Protein AF-A5KWH9-F1 (afdb_monomer_lite)

Secondary structure (DSSP, 8-state):
-----SHHHHHHHHH---EESSGGG-EEHHHHHHHHHHHHHHHHHHHHHHHH--SSS--HHHHHHHHHHHHHHHHHHHH--S--TTHHHHHHHHHHHHHHHHHHHTS-TTHHHHHHHHTTGGGS----

pLDDT: mean 73.79, std 13.21, range [34.91, 90.0]

Foldseek 3Di:
DDDPPDPVVVVVVVVDAPWDDDDPPTDRVVVVVLLVVLVVVLVVVVVCLVVQPDPPDDDPVNVVVVVVLVVQQVVQVVVDVDDDPVSSVVSSSCVSSVVSSVVVVVPPPVVVVVVCVVVVVPPDDDDD

Structure (mmCIF, N/CA/C/O backbone):
data_AF-A5KWH9-F1
#
_entry.id   AF-A5KWH9-F1
#
loop_
_atom_site.group_PDB
_atom_site.id
_atom_site.type_symbol
_atom_site.label_atom_id
_atom_site.label_alt_id
_atom_site.label_comp_id
_atom_site.label_asym_id
_atom_site.label_entity_id
_atom_site.label_seq_id
_atom_site.pdbx_PDB_ins_code
_atom_site.Cartn_x
_atom_site.Cartn_y
_atom_site.Cartn_z
_atom_site.occupancy
_atom_site.B_iso_or_equiv
_atom_site.auth_seq_id
_atom_site.auth_comp_id
_atom_site.auth_asym_id
_atom_site.auth_atom_id
_atom_site.pdbx_PDB_model_num
ATOM 1 N N . MET A 1 1 ? 19.998 -10.603 -33.844 1.00 43.47 1 MET A N 1
ATOM 2 C CA . MET A 1 1 ? 20.157 -11.865 -33.095 1.00 43.47 1 MET A CA 1
ATOM 3 C C . MET A 1 1 ? 21.512 -11.787 -32.420 1.00 43.47 1 MET A C 1
ATOM 5 O O . MET A 1 1 ? 22.456 -12.336 -32.965 1.00 43.47 1 MET A O 1
ATOM 9 N N . ASP A 1 2 ? 21.612 -11.080 -31.296 1.00 44.22 2 ASP A N 1
ATOM 10 C CA . ASP A 1 2 ? 22.780 -11.209 -30.422 1.00 44.22 2 ASP A CA 1
ATOM 11 C C . ASP A 1 2 ? 22.360 -12.063 -29.234 1.00 44.22 2 ASP A C 1
ATOM 13 O O . ASP A 1 2 ? 21.424 -11.746 -28.500 1.00 44.22 2 ASP A O 1
ATOM 17 N 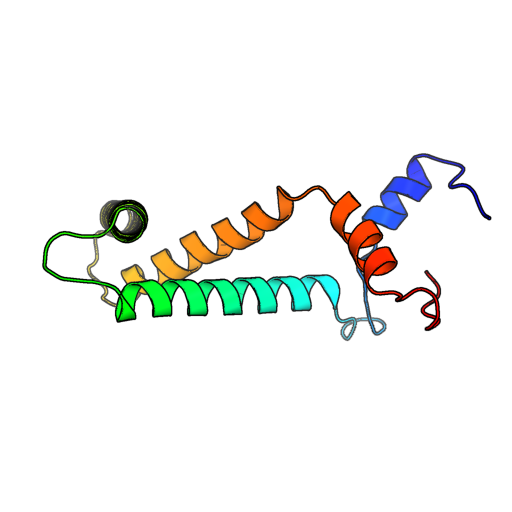N . GLN A 1 3 ? 22.977 -13.240 -29.147 1.00 49.19 3 GLN A N 1
ATOM 18 C CA . GLN A 1 3 ? 22.876 -14.078 -27.969 1.00 49.19 3 GLN A CA 1
ATOM 19 C C . GLN A 1 3 ? 23.667 -13.413 -26.851 1.00 49.19 3 GLN A C 1
ATOM 21 O O . GLN A 1 3 ? 24.842 -13.117 -27.031 1.00 49.19 3 GLN A O 1
ATOM 26 N N . VAL A 1 4 ? 23.031 -13.249 -25.694 1.00 59.12 4 VAL A N 1
ATOM 27 C CA . VAL A 1 4 ? 23.696 -12.907 -24.436 1.00 59.12 4 VAL A CA 1
ATOM 28 C C . VAL A 1 4 ? 24.787 -13.951 -24.177 1.00 59.12 4 VAL A C 1
ATOM 30 O O . VAL A 1 4 ? 24.491 -15.104 -23.859 1.00 59.12 4 VAL A O 1
ATOM 33 N N . THR A 1 5 ? 26.049 -13.581 -24.397 1.00 63.38 5 THR A N 1
ATOM 34 C CA . THR A 1 5 ? 27.174 -14.531 -24.423 1.00 63.38 5 THR A CA 1
ATOM 35 C C . THR A 1 5 ? 27.797 -14.794 -23.054 1.00 63.38 5 THR A C 1
ATOM 37 O O . THR A 1 5 ? 28.579 -15.735 -22.915 1.00 63.38 5 THR A O 1
ATOM 40 N N . THR A 1 6 ? 27.447 -14.028 -22.015 1.00 69.88 6 THR A N 1
ATOM 41 C CA . THR A 1 6 ? 27.981 -14.234 -20.660 1.00 69.88 6 THR A CA 1
ATOM 42 C C . THR A 1 6 ? 26.924 -14.015 -19.570 1.00 69.88 6 THR A C 1
ATOM 44 O O . THR A 1 6 ? 26.064 -13.147 -19.675 1.00 69.88 6 THR A O 1
ATOM 47 N N . ALA A 1 7 ? 26.994 -14.790 -18.478 1.00 68.62 7 ALA A N 1
ATOM 48 C CA . ALA A 1 7 ? 26.090 -14.647 -17.326 1.00 68.62 7 ALA A CA 1
ATOM 49 C C . ALA A 1 7 ? 26.190 -13.269 -16.641 1.00 68.62 7 ALA A C 1
ATOM 51 O O . ALA A 1 7 ? 25.259 -12.854 -15.961 1.00 68.62 7 ALA A O 1
ATOM 52 N N . HIS A 1 8 ? 27.309 -12.565 -16.827 1.00 64.88 8 HIS A N 1
ATOM 53 C CA . HIS A 1 8 ? 27.532 -11.231 -16.276 1.00 64.88 8 HIS A CA 1
ATOM 54 C C . HIS A 1 8 ? 26.667 -10.172 -16.975 1.00 64.88 8 HIS A C 1
ATOM 56 O O . HIS A 1 8 ? 25.959 -9.422 -16.315 1.00 64.88 8 HIS A O 1
ATOM 62 N N . GLU A 1 9 ? 26.638 -10.204 -18.305 1.00 61.41 9 GLU A N 1
ATOM 63 C CA . GLU A 1 9 ? 25.851 -9.303 -19.155 1.00 61.41 9 GLU A CA 1
ATOM 64 C C . GLU A 1 9 ? 24.335 -9.524 -18.985 1.00 61.41 9 GLU A C 1
ATOM 66 O O . GLU A 1 9 ? 23.551 -8.578 -18.970 1.00 61.41 9 GLU A O 1
ATOM 71 N N . TYR A 1 10 ? 23.917 -10.773 -18.735 1.00 63.34 10 TYR A N 1
ATOM 72 C CA . TYR A 1 10 ? 22.533 -11.101 -18.366 1.00 63.34 10 TYR A CA 1
ATOM 73 C C . TYR A 1 10 ? 22.100 -10.454 -17.041 1.00 63.34 10 TYR A C 1
ATOM 75 O O . TYR A 1 10 ? 20.970 -9.975 -16.923 1.00 63.34 10 TYR A O 1
ATOM 83 N N . ILE A 1 11 ? 22.989 -10.467 -16.041 1.00 65.81 11 ILE A N 1
ATOM 84 C CA . ILE A 1 11 ? 22.734 -9.883 -14.721 1.00 65.81 11 ILE A CA 1
ATOM 85 C C . ILE A 1 11 ? 22.702 -8.357 -14.823 1.00 65.81 11 ILE A C 1
ATOM 87 O O . ILE A 1 11 ? 21.795 -7.749 -14.268 1.00 65.81 11 ILE A O 1
ATOM 91 N N . GLU A 1 12 ? 23.621 -7.738 -15.567 1.00 64.75 12 GLU A N 1
ATOM 92 C CA . GLU A 1 12 ? 23.608 -6.284 -15.777 1.00 64.75 12 GLU A CA 1
ATOM 93 C C . GLU A 1 12 ? 22.334 -5.814 -16.486 1.00 64.75 12 GLU A C 1
ATOM 95 O O . GLU A 1 12 ? 21.671 -4.912 -15.982 1.00 64.75 12 GLU A O 1
ATOM 100 N N . HIS A 1 13 ? 21.915 -6.474 -17.569 1.00 60.94 13 HIS A N 1
ATOM 101 C CA . HIS A 1 13 ? 20.681 -6.119 -18.283 1.00 60.94 13 HIS A CA 1
ATOM 102 C C . HIS A 1 13 ? 19.403 -6.329 -17.438 1.00 60.94 13 HIS A C 1
ATOM 104 O O . HIS A 1 13 ? 18.382 -5.688 -17.668 1.00 60.94 13 HIS A O 1
ATOM 110 N N . HIS A 1 14 ? 19.417 -7.218 -16.439 1.00 65.25 14 HIS A N 1
ATOM 111 C CA . HIS A 1 14 ? 18.296 -7.364 -15.493 1.00 65.25 14 HIS A CA 1
ATOM 112 C C . HIS A 1 14 ? 18.324 -6.350 -14.345 1.00 65.25 14 HIS A C 1
ATOM 114 O O . HIS A 1 14 ? 17.338 -6.220 -13.622 1.00 65.25 14 HIS A O 1
ATOM 120 N N . LEU A 1 15 ? 19.440 -5.646 -14.162 1.00 63.72 15 LEU A N 1
ATOM 121 C CA . LEU A 1 15 ? 19.606 -4.602 -13.153 1.00 63.72 15 LEU A CA 1
ATOM 122 C C . LEU A 1 15 ? 19.444 -3.193 -13.739 1.00 63.72 15 LEU A C 1
ATOM 124 O O . LEU A 1 15 ? 19.423 -2.221 -12.984 1.00 63.72 15 LEU A O 1
ATOM 128 N N . THR A 1 16 ? 19.321 -3.064 -15.063 1.00 62.12 16 THR A N 1
ATOM 129 C CA . THR A 1 16 ? 19.030 -1.790 -15.720 1.00 62.12 16 THR A CA 1
ATOM 130 C C . THR A 1 16 ? 17.543 -1.472 -15.655 1.00 62.12 16 THR A C 1
ATOM 132 O O . THR A 1 16 ? 16.713 -2.195 -16.206 1.00 62.12 16 THR A O 1
ATOM 135 N N . PHE A 1 17 ? 17.222 -0.355 -15.008 1.00 67.44 17 PHE A N 1
ATOM 136 C CA . PHE A 1 17 ? 15.872 0.193 -14.966 1.00 67.44 17 PHE A CA 1
ATOM 137 C C . PHE A 1 17 ? 15.524 0.913 -16.265 1.00 67.44 17 PHE A C 1
ATOM 139 O O . PHE A 1 17 ? 16.380 1.530 -16.910 1.00 67.44 17 PHE A O 1
ATOM 146 N N . LEU A 1 18 ? 14.238 0.906 -16.608 1.00 66.81 18 LEU A N 1
ATOM 147 C CA . LEU A 1 18 ? 13.686 1.642 -17.741 1.00 66.81 18 LEU A CA 1
ATOM 148 C C . LEU A 1 18 ? 13.673 3.139 -17.407 1.00 66.81 18 LEU A C 1
ATOM 150 O O . LEU A 1 18 ? 12.695 3.694 -16.899 1.00 66.81 18 LEU A O 1
ATOM 154 N N . THR A 1 19 ? 14.813 3.779 -17.655 1.00 67.62 19 THR A N 1
ATOM 155 C CA . THR A 1 19 ? 15.106 5.138 -17.205 1.00 67.62 19 THR A CA 1
ATOM 156 C C . THR A 1 19 ? 15.018 6.118 -18.369 1.00 67.62 19 THR A C 1
ATOM 158 O O . THR A 1 19 ? 15.552 5.867 -19.444 1.00 67.62 19 THR A O 1
ATOM 161 N N . THR A 1 20 ? 14.347 7.253 -18.179 1.00 67.62 20 THR A N 1
ATOM 162 C CA . THR A 1 20 ? 14.364 8.370 -19.138 1.00 67.62 20 THR A CA 1
ATOM 163 C C . THR A 1 20 ? 15.042 9.581 -18.508 1.00 67.62 20 THR A C 1
ATOM 165 O O . THR A 1 20 ? 14.558 10.110 -17.507 1.00 67.62 20 THR A O 1
ATOM 168 N N . GLY A 1 21 ? 16.143 10.028 -19.120 1.00 65.69 21 GLY A N 1
ATOM 169 C CA . GLY A 1 21 ? 16.935 11.189 -18.699 1.00 65.69 21 GLY A CA 1
ATOM 170 C C . GLY A 1 21 ? 18.313 10.824 -18.135 1.00 65.69 21 GLY A C 1
ATOM 171 O O . GLY A 1 21 ? 18.532 9.694 -17.715 1.00 65.69 21 GLY A O 1
ATOM 172 N N . ASP A 1 22 ? 19.217 11.809 -18.100 1.00 62.34 22 ASP A N 1
ATOM 173 C CA . ASP A 1 22 ? 20.587 11.666 -17.589 1.00 62.34 22 ASP A CA 1
ATOM 174 C C . ASP A 1 22 ? 20.812 12.501 -16.314 1.00 62.34 22 ASP A C 1
ATOM 176 O O . ASP A 1 22 ? 20.334 13.633 -16.180 1.00 62.34 22 ASP A O 1
ATOM 180 N N . GLY A 1 23 ? 21.588 11.962 -15.370 1.00 72.38 23 GLY A N 1
ATOM 181 C CA . GLY A 1 23 ? 21.955 12.641 -14.122 1.00 72.38 23 GLY A CA 1
ATOM 182 C C . GLY A 1 23 ? 20.835 12.661 -13.073 1.00 72.38 23 GLY A C 1
ATOM 183 O O . GLY A 1 23 ? 20.070 11.714 -12.941 1.00 72.38 23 GLY A O 1
ATOM 184 N N . PHE A 1 24 ? 20.730 13.741 -12.292 1.00 72.50 24 PHE A N 1
ATOM 185 C CA . PHE A 1 24 ? 19.734 13.877 -11.209 1.00 72.50 24 PHE A CA 1
ATOM 186 C C . PHE A 1 24 ? 18.267 13.810 -11.690 1.00 72.50 24 PHE A C 1
ATOM 188 O O . PHE A 1 24 ? 17.373 13.528 -10.900 1.00 72.50 24 PHE A O 1
ATOM 195 N N . TRP A 1 25 ? 18.023 14.058 -12.981 1.00 77.31 25 TRP A N 1
ATOM 196 C CA . TRP A 1 25 ? 16.694 14.063 -13.607 1.00 77.31 25 TRP A CA 1
ATOM 197 C C . TRP A 1 25 ? 16.340 12.749 -14.314 1.00 77.31 25 TRP A C 1
ATOM 199 O O . TRP A 1 25 ? 15.409 12.709 -15.114 1.00 77.31 25 TRP A O 1
ATOM 209 N N . ALA A 1 26 ? 17.083 11.680 -14.040 1.00 75.94 26 ALA A N 1
ATOM 210 C CA . ALA A 1 26 ? 16.792 10.350 -14.544 1.00 75.94 26 ALA A CA 1
ATOM 211 C C . ALA A 1 26 ? 15.546 9.771 -13.842 1.00 75.94 26 ALA A C 1
ATOM 213 O O . ALA A 1 26 ? 15.540 9.560 -12.627 1.00 75.94 26 ALA A O 1
ATOM 214 N N . PHE A 1 27 ? 14.472 9.530 -14.599 1.00 75.25 27 PHE A N 1
ATOM 215 C CA . PHE A 1 27 ? 13.215 8.983 -14.080 1.00 75.25 27 PHE A CA 1
ATOM 216 C C . PHE A 1 27 ? 13.090 7.489 -14.375 1.00 75.25 27 PHE A C 1
ATOM 218 O O . PHE A 1 27 ? 13.110 7.096 -15.538 1.00 75.25 27 PHE A O 1
ATOM 225 N N . ASN A 1 28 ? 12.880 6.679 -13.333 1.00 80.75 28 ASN A N 1
ATOM 226 C CA . ASN A 1 28 ? 12.621 5.237 -13.436 1.00 80.75 28 ASN A CA 1
ATOM 227 C C . ASN A 1 28 ? 11.140 4.988 -13.761 1.00 80.75 28 ASN A C 1
ATOM 229 O O . ASN A 1 28 ? 10.284 4.982 -12.868 1.00 80.75 28 ASN A O 1
ATOM 233 N N . ILE A 1 29 ? 10.819 4.843 -15.047 1.00 77.25 29 ILE A N 1
ATOM 234 C CA . ILE A 1 29 ? 9.437 4.720 -15.535 1.00 77.25 29 ILE A CA 1
ATOM 235 C C . ILE A 1 29 ? 8.803 3.418 -15.045 1.00 77.25 29 ILE A C 1
ATOM 237 O O . ILE A 1 29 ? 7.631 3.405 -14.671 1.00 77.25 29 ILE A O 1
ATOM 241 N N . ASP A 1 30 ?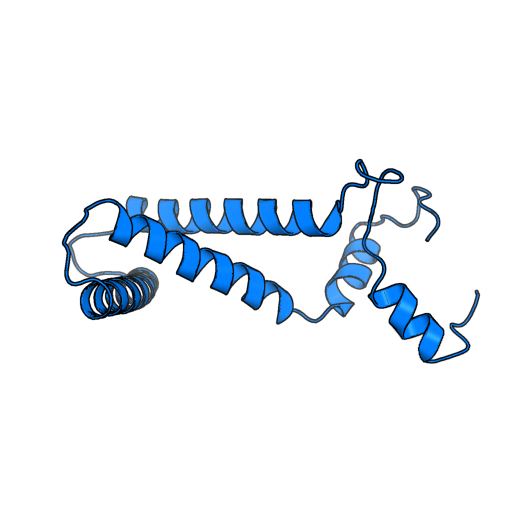 9.580 2.342 -15.011 1.00 71.75 30 ASP A N 1
ATOM 242 C CA . ASP A 1 30 ? 9.180 1.034 -14.494 1.00 71.75 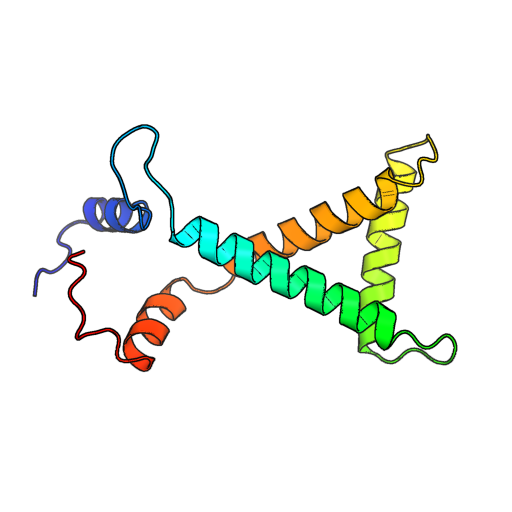30 ASP A CA 1
ATOM 243 C C . ASP A 1 30 ? 8.688 1.104 -13.039 1.00 71.75 30 ASP A C 1
ATOM 245 O O . ASP A 1 30 ? 7.560 0.712 -12.730 1.00 71.75 30 ASP A O 1
ATOM 249 N N . SER A 1 31 ? 9.489 1.696 -12.160 1.00 76.38 31 SER A N 1
ATOM 250 C CA . SER A 1 31 ? 9.206 1.833 -10.733 1.00 76.38 31 SER A CA 1
ATOM 251 C C . SER A 1 31 ? 8.031 2.777 -10.488 1.00 76.38 31 SER A C 1
ATOM 253 O O . SER A 1 31 ? 7.168 2.514 -9.645 1.00 76.38 31 SER A O 1
ATOM 255 N N . MET A 1 32 ? 7.948 3.866 -11.260 1.00 83.00 32 MET A N 1
ATOM 256 C CA . MET A 1 32 ? 6.806 4.777 -11.210 1.00 83.00 32 MET A CA 1
ATOM 257 C C . MET A 1 32 ? 5.515 4.059 -11.605 1.00 83.00 32 MET A C 1
ATOM 259 O O . MET A 1 32 ? 4.520 4.155 -10.889 1.00 83.00 32 MET A O 1
ATOM 263 N N . LEU A 1 33 ? 5.520 3.304 -12.701 1.00 83.00 33 LEU A N 1
ATOM 264 C CA . LEU A 1 33 ? 4.338 2.604 -13.192 1.00 83.00 33 LEU A CA 1
ATOM 265 C C . LEU A 1 33 ? 3.838 1.561 -12.183 1.00 83.00 33 LEU A C 1
ATOM 267 O O . LEU A 1 33 ? 2.642 1.533 -11.882 1.00 83.00 33 LEU A O 1
ATOM 271 N N . VAL A 1 34 ? 4.734 0.764 -11.595 1.00 82.12 34 VAL A N 1
ATOM 272 C CA . VAL A 1 34 ? 4.369 -0.221 -10.560 1.00 82.12 34 VAL A CA 1
ATOM 273 C C . VAL A 1 34 ? 3.796 0.465 -9.315 1.00 82.12 34 VAL A C 1
ATOM 275 O O . VAL A 1 34 ? 2.773 0.023 -8.780 1.00 82.12 34 VAL A O 1
ATOM 278 N N . SER A 1 35 ? 4.379 1.586 -8.884 1.00 84.50 35 SER A N 1
ATOM 279 C CA . SER A 1 35 ? 3.868 2.371 -7.752 1.00 84.50 35 SER A CA 1
ATOM 280 C C . SER A 1 35 ? 2.455 2.915 -8.010 1.00 84.50 35 SER A C 1
ATOM 282 O O . SER A 1 35 ? 1.568 2.796 -7.161 1.00 84.50 35 SER A O 1
ATOM 284 N N . TRP A 1 36 ? 2.190 3.425 -9.216 1.00 86.81 36 TRP A N 1
ATOM 285 C CA . TRP A 1 36 ? 0.861 3.906 -9.604 1.00 86.81 36 TRP A CA 1
ATOM 286 C C . TRP A 1 36 ? -0.179 2.782 -9.684 1.00 86.81 36 TRP A C 1
ATOM 288 O O . TRP A 1 36 ? -1.290 2.945 -9.176 1.00 86.81 36 TRP A O 1
ATOM 298 N N . ILE A 1 37 ? 0.164 1.634 -10.278 1.00 87.06 37 ILE A N 1
ATOM 299 C CA . ILE A 1 37 ? -0.746 0.481 -10.379 1.00 87.06 37 ILE A CA 1
ATOM 300 C C . ILE A 1 37 ? -1.094 -0.056 -8.991 1.00 87.06 37 ILE A C 1
ATOM 302 O O . ILE A 1 37 ? -2.272 -0.245 -8.684 1.00 87.06 37 ILE A O 1
ATOM 306 N N . THR A 1 38 ? -0.092 -0.278 -8.140 1.00 86.25 38 THR A N 1
ATOM 307 C CA . THR A 1 38 ? -0.309 -0.783 -6.776 1.00 86.25 38 THR A CA 1
ATOM 308 C C . THR A 1 38 ? -1.085 0.217 -5.921 1.00 86.25 38 THR A C 1
ATOM 310 O O . THR A 1 38 ? -1.984 -0.189 -5.187 1.00 86.25 38 THR A O 1
ATOM 313 N N . GLY A 1 39 ? -0.824 1.520 -6.069 1.00 87.75 39 GLY A N 1
ATOM 314 C CA . GLY A 1 39 ? -1.583 2.577 -5.399 1.00 87.75 39 GLY A CA 1
ATOM 315 C C . GLY A 1 39 ? -3.053 2.618 -5.829 1.00 87.75 39 GLY A C 1
ATOM 316 O O . GLY A 1 39 ? -3.949 2.668 -4.984 1.00 87.75 39 GLY A O 1
ATOM 317 N N . LEU A 1 40 ? -3.333 2.525 -7.133 1.00 90.00 40 LEU A N 1
ATOM 318 C CA . LEU A 1 40 ? -4.705 2.440 -7.649 1.00 90.00 40 LEU A CA 1
ATOM 319 C C . LEU A 1 40 ? -5.414 1.169 -7.174 1.00 90.00 40 LEU A C 1
ATOM 321 O O . LEU A 1 40 ? -6.589 1.223 -6.808 1.00 90.00 40 LEU A O 1
ATOM 325 N N . LEU A 1 41 ? -4.705 0.040 -7.141 1.00 87.81 41 LEU A N 1
ATOM 326 C CA . LEU A 1 41 ? -5.229 -1.228 -6.645 1.00 87.81 41 LEU A CA 1
ATOM 327 C C . LEU A 1 41 ? -5.551 -1.154 -5.148 1.00 87.81 41 LEU A C 1
ATOM 329 O O . LEU A 1 41 ? -6.621 -1.604 -4.742 1.00 87.81 41 LEU A O 1
ATOM 333 N N . PHE A 1 42 ? -4.690 -0.525 -4.344 1.00 87.00 42 PHE A N 1
ATOM 334 C CA . PHE A 1 42 ? -4.938 -0.274 -2.924 1.00 87.00 42 PHE A CA 1
ATOM 335 C C . PHE A 1 42 ? -6.194 0.581 -2.712 1.00 87.00 42 PHE A C 1
ATOM 337 O O . PHE A 1 42 ? -7.103 0.172 -1.986 1.00 87.00 42 PHE A O 1
ATOM 344 N N . ILE A 1 43 ? -6.300 1.726 -3.397 1.00 88.75 43 ILE A N 1
ATOM 345 C CA . ILE A 1 43 ? -7.479 2.605 -3.311 1.00 88.75 43 ILE A CA 1
ATOM 346 C C . ILE A 1 43 ? -8.740 1.855 -3.764 1.00 88.75 43 ILE A C 1
ATOM 348 O O . ILE A 1 43 ? -9.790 1.960 -3.126 1.00 88.75 43 ILE A O 1
ATOM 352 N N . GLY A 1 44 ? -8.645 1.072 -4.842 1.00 86.69 44 GLY A N 1
ATOM 353 C CA . GLY A 1 44 ? -9.733 0.245 -5.358 1.00 86.69 44 GLY A CA 1
ATOM 354 C C . GLY A 1 44 ? -10.203 -0.807 -4.354 1.00 86.69 44 GLY A C 1
ATOM 355 O O . GLY A 1 44 ? -11.406 -0.923 -4.112 1.00 86.69 44 GLY A O 1
ATOM 356 N N . ALA A 1 45 ? -9.274 -1.524 -3.721 1.00 81.69 45 ALA A N 1
ATOM 357 C CA . ALA A 1 45 ? -9.569 -2.515 -2.692 1.00 81.69 45 ALA A CA 1
ATOM 358 C C . ALA A 1 45 ? -10.221 -1.871 -1.460 1.00 81.69 45 ALA A C 1
ATOM 360 O O . ALA A 1 45 ? -11.263 -2.339 -1.000 1.00 81.69 45 ALA A O 1
ATOM 361 N N . PHE A 1 46 ? -9.679 -0.750 -0.977 1.00 81.12 46 PHE A N 1
ATOM 362 C CA . PHE A 1 46 ? -10.230 -0.031 0.174 1.00 81.12 46 PHE A CA 1
ATOM 363 C C . PHE A 1 46 ? -11.647 0.480 -0.107 1.00 81.12 46 PHE A C 1
ATOM 365 O O . PHE A 1 46 ? -12.567 0.299 0.690 1.00 81.12 46 PHE A O 1
ATOM 372 N N . ARG A 1 47 ? -11.863 1.049 -1.298 1.00 84.75 47 ARG A N 1
ATOM 373 C CA . ARG A 1 47 ? -13.181 1.503 -1.746 1.00 84.75 47 ARG A CA 1
ATOM 374 C C . ARG A 1 47 ? -14.163 0.339 -1.898 1.00 84.75 47 ARG A C 1
ATOM 376 O O . ARG A 1 47 ? -15.335 0.491 -1.553 1.00 84.75 47 ARG A O 1
ATOM 383 N N . TYR A 1 48 ? -13.718 -0.817 -2.387 1.00 81.31 48 TYR A N 1
ATOM 384 C CA . TYR A 1 48 ? -14.556 -2.014 -2.483 1.00 81.31 48 TYR A CA 1
ATOM 385 C C . TYR A 1 48 ? -15.035 -2.473 -1.100 1.00 81.31 48 TYR A C 1
ATOM 387 O O . TYR A 1 48 ? -16.230 -2.685 -0.910 1.00 81.31 48 TYR A O 1
ATOM 395 N N . VAL A 1 49 ? -14.135 -2.537 -0.119 1.00 76.06 49 VAL A N 1
ATOM 396 C CA . VAL A 1 49 ? -14.450 -2.939 1.262 1.00 76.06 49 VAL A CA 1
ATOM 397 C C . VAL A 1 49 ? -15.436 -1.973 1.909 1.00 76.06 49 VAL A C 1
ATOM 399 O O . VAL A 1 49 ? -16.449 -2.406 2.447 1.00 76.06 49 VAL A O 1
ATOM 402 N N . VAL A 1 50 ? -15.203 -0.663 1.789 1.00 76.88 50 VAL A N 1
ATOM 403 C CA . VAL A 1 50 ? -16.086 0.361 2.373 1.00 76.88 50 VAL A CA 1
ATOM 404 C C . VAL A 1 50 ? -17.480 0.349 1.736 1.00 76.88 50 VAL A C 1
ATOM 406 O O . VAL A 1 50 ? -18.474 0.539 2.426 1.00 76.88 50 VAL A O 1
ATOM 409 N N . THR A 1 51 ? -17.582 0.116 0.424 1.00 75.56 51 THR A N 1
ATOM 410 C CA . THR A 1 51 ? -18.877 0.143 -0.287 1.00 75.56 51 THR A CA 1
ATOM 411 C C . THR A 1 51 ? -19.665 -1.162 -0.196 1.00 75.56 51 THR A C 1
ATOM 413 O O . THR A 1 51 ? -20.885 -1.148 -0.360 1.00 75.56 51 THR A O 1
ATOM 416 N N . LYS A 1 52 ? -18.992 -2.294 0.033 1.00 69.31 52 LYS A N 1
ATOM 417 C CA . LYS A 1 52 ? -19.609 -3.625 0.145 1.00 69.31 52 LYS A CA 1
ATOM 418 C C . LYS A 1 52 ? -19.684 -4.149 1.576 1.00 69.31 52 LYS A C 1
ATOM 420 O O . LYS A 1 52 ? -20.284 -5.202 1.770 1.00 69.31 52 LYS A O 1
ATOM 425 N N . GLY A 1 53 ? -19.114 -3.436 2.546 1.00 65.94 53 GLY A N 1
ATOM 426 C CA . GLY A 1 53 ? -19.199 -3.772 3.960 1.00 65.94 53 GLY A CA 1
ATOM 427 C C . GLY A 1 53 ? -20.653 -3.790 4.413 1.00 65.94 53 GLY A C 1
ATOM 428 O O . GLY A 1 53 ? -21.288 -2.746 4.548 1.00 65.94 53 GLY A O 1
ATOM 429 N N . THR A 1 54 ? -21.201 -4.985 4.614 1.00 64.88 54 THR A N 1
ATOM 430 C CA . THR A 1 54 ? -22.508 -5.148 5.248 1.00 64.88 54 THR A CA 1
ATOM 431 C C . THR A 1 54 ? -22.308 -5.360 6.744 1.00 64.88 54 TH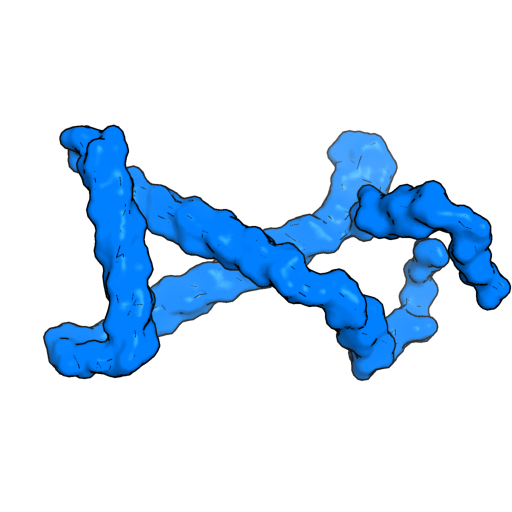R A C 1
ATOM 433 O O . THR A 1 54 ? -21.447 -6.139 7.142 1.00 64.88 54 THR A O 1
ATOM 436 N N . SER A 1 55 ? -23.103 -4.683 7.577 1.00 64.06 55 SER A N 1
ATOM 437 C CA . SER A 1 55 ? -23.123 -4.894 9.036 1.00 64.06 55 SER A CA 1
ATOM 438 C C . SER A 1 55 ? -23.905 -6.150 9.452 1.00 64.06 55 SER A C 1
ATOM 440 O O . SER A 1 55 ? -24.014 -6.438 10.640 1.00 64.06 55 SER A O 1
ATOM 442 N N . GLY A 1 56 ? -24.510 -6.851 8.484 1.00 72.44 56 GLY A N 1
ATOM 443 C CA . GLY A 1 56 ? -25.198 -8.124 8.686 1.00 72.44 56 GLY A CA 1
ATOM 444 C C . GLY A 1 56 ? -24.229 -9.308 8.657 1.00 72.44 56 GLY A C 1
ATOM 445 O O . GLY A 1 56 ? -23.171 -9.271 9.270 1.00 72.44 56 GLY A O 1
ATOM 446 N N . VAL A 1 57 ? -24.580 -10.375 7.934 1.00 72.50 57 VAL A N 1
ATOM 447 C CA . VAL A 1 57 ? -23.684 -11.530 7.753 1.00 72.50 57 VAL A CA 1
ATOM 448 C C . VAL A 1 57 ? -22.649 -11.193 6.669 1.00 72.50 57 VAL A C 1
ATOM 450 O O . VAL A 1 57 ? -23.044 -11.031 5.509 1.00 72.50 57 VAL A O 1
ATOM 453 N N . PRO A 1 58 ? -21.348 -11.078 7.001 1.00 74.81 58 PRO A N 1
ATOM 454 C CA . PRO A 1 58 ? -20.327 -10.708 6.030 1.00 74.81 58 PRO A CA 1
ATOM 455 C C . PRO A 1 58 ? -20.147 -11.806 4.976 1.00 74.81 58 PRO A C 1
ATOM 457 O O . PRO A 1 58 ? -20.202 -13.006 5.259 1.00 74.81 58 PRO A O 1
ATOM 460 N N . GLY A 1 59 ? -19.902 -11.398 3.730 1.00 78.56 59 GLY A N 1
ATOM 461 C CA . GLY A 1 59 ? -19.492 -12.327 2.676 1.00 78.56 59 GLY A CA 1
ATOM 462 C C . GLY A 1 59 ? -18.094 -12.903 2.942 1.00 78.56 59 GLY A C 1
ATOM 463 O O . GLY A 1 59 ? -17.286 -12.296 3.643 1.00 78.56 59 GLY A O 1
ATOM 464 N N . ARG A 1 60 ? -17.755 -14.044 2.323 1.00 81.31 60 ARG A N 1
ATOM 465 C CA . ARG A 1 60 ? -16.440 -14.709 2.495 1.00 81.31 60 ARG A CA 1
ATOM 466 C C . ARG A 1 60 ? -15.240 -13.777 2.270 1.00 81.31 60 ARG A C 1
ATOM 468 O O . ARG A 1 60 ? -14.291 -13.806 3.044 1.00 81.31 60 ARG A O 1
ATOM 475 N N . PHE A 1 61 ? -15.303 -12.934 1.238 1.00 78.50 61 PHE A N 1
ATOM 476 C CA . PHE A 1 61 ? -14.245 -11.965 0.928 1.00 78.50 61 PHE A CA 1
ATOM 477 C C . PHE A 1 61 ? -14.170 -10.804 1.928 1.00 78.50 61 PHE A C 1
ATOM 479 O O . PHE A 1 61 ? -13.075 -10.350 2.239 1.00 78.50 61 PHE A O 1
ATOM 486 N N . GLN A 1 62 ? -15.311 -10.342 2.450 1.00 81.00 62 GLN A N 1
ATOM 487 C CA . GLN A 1 62 ? -15.345 -9.296 3.476 1.00 81.00 62 GLN A CA 1
ATOM 488 C C . GLN A 1 62 ? -14.686 -9.799 4.765 1.00 81.00 62 GLN A C 1
ATOM 490 O O . GLN A 1 62 ? -13.800 -9.133 5.283 1.00 81.00 62 GLN A O 1
ATOM 495 N N . CYS A 1 63 ? -15.038 -11.010 5.209 1.00 84.69 63 CYS A N 1
ATOM 496 C CA . CYS A 1 63 ? -14.460 -11.618 6.409 1.00 84.69 63 CYS A CA 1
ATOM 497 C C . CYS A 1 63 ? -12.933 -11.786 6.309 1.00 84.69 63 CYS A C 1
ATOM 499 O O . CYS A 1 63 ? -12.219 -11.505 7.266 1.00 84.69 63 CYS A O 1
ATOM 501 N N . PHE A 1 64 ? -12.411 -12.185 5.143 1.00 84.38 64 PHE A N 1
ATOM 502 C CA . PHE A 1 64 ? -10.963 -12.272 4.928 1.00 84.38 64 PHE A CA 1
ATOM 503 C C . PHE A 1 64 ? -10.263 -10.914 5.086 1.00 84.38 64 PHE A C 1
ATOM 505 O O . PHE A 1 64 ? -9.218 -10.829 5.728 1.00 84.38 64 PHE A O 1
ATOM 512 N N . ILE A 1 65 ? -10.845 -9.845 4.534 1.00 82.25 65 ILE A N 1
ATOM 513 C CA . ILE A 1 65 ? -10.265 -8.503 4.642 1.00 82.25 65 ILE A CA 1
ATOM 514 C C . ILE A 1 65 ? -10.401 -7.944 6.063 1.00 82.25 65 ILE A C 1
ATOM 516 O O . ILE A 1 65 ? -9.452 -7.342 6.556 1.00 82.25 65 ILE A O 1
ATOM 520 N N . GLU A 1 66 ? -11.529 -8.168 6.739 1.00 84.06 66 GLU A N 1
ATOM 521 C CA . GLU A 1 66 ? -11.714 -7.792 8.148 1.00 84.06 66 GLU A CA 1
ATOM 522 C C . GLU A 1 66 ? -10.684 -8.476 9.050 1.00 84.06 66 GLU A C 1
ATOM 524 O O . GLU A 1 66 ? -10.087 -7.821 9.897 1.00 84.06 66 GLU A O 1
ATOM 529 N N . LEU A 1 67 ? -10.391 -9.759 8.812 1.00 86.94 67 LEU A N 1
ATOM 530 C CA . LEU A 1 67 ? -9.369 -10.489 9.561 1.00 86.94 67 LEU A CA 1
ATOM 531 C C . LEU A 1 67 ? -7.974 -9.873 9.379 1.00 86.94 67 LEU A C 1
ATOM 533 O O . LEU A 1 67 ? -7.239 -9.724 10.354 1.00 86.94 67 LEU A O 1
ATOM 537 N N . ILE A 1 68 ? -7.612 -9.477 8.154 1.00 84.50 68 ILE A N 1
ATOM 538 C CA . ILE A 1 68 ? -6.349 -8.767 7.887 1.00 84.50 68 ILE A CA 1
ATOM 539 C C . ILE A 1 68 ? -6.352 -7.389 8.559 1.00 84.50 68 ILE A C 1
ATOM 541 O O . ILE A 1 68 ? -5.360 -7.002 9.173 1.00 84.50 68 ILE A O 1
ATOM 545 N N . PHE A 1 69 ? -7.455 -6.648 8.456 1.00 84.94 69 PHE A N 1
ATOM 546 C CA . PHE A 1 69 ? -7.597 -5.324 9.055 1.00 84.94 69 PHE A CA 1
ATOM 547 C C . PHE A 1 69 ? -7.420 -5.372 10.576 1.00 84.94 69 PHE A C 1
ATOM 549 O O . PHE A 1 69 ? -6.619 -4.612 11.120 1.00 84.94 69 PHE A O 1
ATOM 556 N N . ASP A 1 70 ? -8.112 -6.287 11.254 1.00 86.94 70 ASP A N 1
ATOM 557 C CA . ASP A 1 70 ? -8.015 -6.455 12.702 1.00 86.94 70 ASP A CA 1
ATOM 558 C C . ASP A 1 70 ? -6.624 -6.923 13.124 1.00 86.94 70 ASP A C 1
ATOM 560 O O . ASP A 1 70 ? -6.094 -6.429 14.118 1.00 86.94 70 ASP A O 1
ATOM 564 N N . PHE A 1 71 ? -5.990 -7.813 12.355 1.00 88.81 71 PHE A N 1
ATOM 565 C CA . PHE A 1 71 ? -4.606 -8.223 12.598 1.00 88.81 71 PHE A CA 1
ATOM 566 C C . PHE A 1 71 ? -3.650 -7.024 12.599 1.00 88.81 71 PHE A C 1
ATOM 568 O O . PHE A 1 71 ? -2.884 -6.843 13.547 1.00 88.81 71 PHE A O 1
ATOM 575 N N . VAL A 1 72 ? -3.728 -6.169 11.576 1.00 86.94 72 VAL A N 1
ATOM 576 C CA . VAL A 1 72 ? -2.867 -4.983 11.474 1.00 86.94 72 VAL A CA 1
ATOM 577 C C . VAL A 1 72 ? -3.196 -3.969 12.567 1.00 86.94 72 VAL A C 1
ATOM 579 O O . VAL A 1 72 ? -2.292 -3.435 13.202 1.00 86.94 72 VAL A O 1
ATOM 582 N N . ASN A 1 73 ? -4.479 -3.727 12.839 1.00 85.56 73 ASN A N 1
ATOM 583 C CA . ASN A 1 73 ? -4.911 -2.799 13.881 1.00 85.56 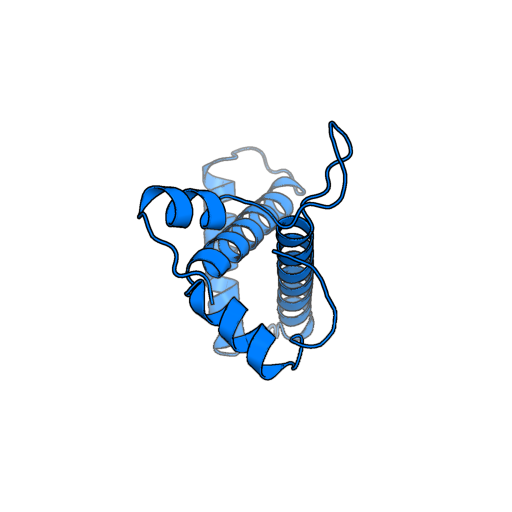73 ASN A CA 1
ATOM 584 C C . ASN A 1 73 ? -4.444 -3.242 15.278 1.00 85.56 73 ASN A C 1
ATOM 586 O O . ASN A 1 73 ? -3.997 -2.412 16.068 1.00 85.56 73 ASN A O 1
ATOM 590 N N . ASN A 1 74 ? -4.505 -4.541 15.581 1.00 88.69 74 ASN A N 1
ATOM 591 C CA . ASN A 1 74 ? -4.012 -5.089 16.844 1.00 88.69 74 ASN A CA 1
ATOM 592 C C . ASN A 1 74 ? -2.488 -4.968 16.953 1.00 88.69 74 ASN A C 1
ATOM 594 O O . ASN A 1 74 ? -2.006 -4.479 17.971 1.00 88.69 74 ASN A O 1
ATOM 598 N N . LEU A 1 75 ? -1.742 -5.289 15.889 1.00 88.94 75 LEU A N 1
ATOM 599 C CA . LEU A 1 75 ? -0.288 -5.080 15.846 1.00 88.94 75 LEU A CA 1
ATOM 600 C C . LEU A 1 75 ? 0.097 -3.625 16.139 1.00 88.94 75 LEU A C 1
ATOM 602 O O . LEU A 1 75 ? 1.011 -3.358 16.915 1.00 88.94 75 LEU A O 1
ATOM 606 N N . VAL A 1 76 ? -0.612 -2.669 15.538 1.00 85.12 76 VAL A N 1
ATOM 607 C CA . VAL A 1 76 ? -0.348 -1.240 15.749 1.00 85.12 76 VAL A CA 1
ATOM 608 C C . VAL A 1 76 ? -0.620 -0.838 17.196 1.00 85.12 76 VAL A C 1
ATOM 610 O O . VAL A 1 76 ? 0.187 -0.115 17.773 1.00 85.12 76 VAL A O 1
ATOM 613 N N . LYS A 1 77 ? -1.709 -1.329 17.797 1.00 83.56 77 LYS A N 1
ATOM 614 C CA . LYS A 1 77 ? -2.055 -1.066 19.205 1.00 83.56 77 LYS A CA 1
ATOM 615 C C . LYS A 1 77 ? -1.069 -1.682 20.197 1.00 83.56 77 LYS A C 1
ATOM 617 O O . LYS A 1 77 ? -0.852 -1.114 21.261 1.00 83.56 77 LYS A O 1
ATOM 622 N N . GLU A 1 78 ? -0.479 -2.830 19.873 1.00 87.38 78 GLU A N 1
ATOM 623 C CA . GLU A 1 78 ? 0.554 -3.453 20.709 1.00 87.38 78 GLU A CA 1
ATOM 624 C C . GLU A 1 78 ? 1.860 -2.646 20.697 1.00 87.38 78 GLU A C 1
ATOM 626 O O . GLU A 1 78 ? 2.512 -2.504 21.732 1.00 87.38 78 GLU A O 1
ATOM 631 N N . ILE A 1 79 ? 2.230 -2.091 19.539 1.00 86.69 79 ILE A N 1
ATOM 632 C CA . ILE A 1 79 ? 3.464 -1.311 19.363 1.00 86.69 79 ILE A CA 1
ATOM 633 C C . ILE A 1 79 ? 3.306 0.116 19.905 1.00 86.69 79 ILE A C 1
ATOM 635 O O . ILE A 1 79 ? 4.206 0.640 20.564 1.00 86.69 79 ILE A O 1
ATOM 639 N N . PHE A 1 80 ? 2.173 0.760 19.627 1.00 80.69 80 PHE A N 1
ATOM 640 C CA . PHE A 1 80 ? 1.900 2.140 20.011 1.00 80.69 80 PHE A CA 1
ATOM 641 C C . PHE A 1 80 ? 0.897 2.188 21.164 1.00 80.69 80 PHE A C 1
ATOM 643 O O . PHE A 1 80 ? -0.303 2.024 20.976 1.00 80.69 80 PHE A O 1
ATOM 650 N N . GLN A 1 81 ? 1.391 2.503 22.363 1.00 74.06 81 GLN A N 1
ATOM 651 C CA . GLN A 1 81 ? 0.549 2.695 23.553 1.00 74.06 81 GLN A CA 1
ATOM 652 C C . GLN A 1 81 ? -0.212 4.034 23.565 1.00 74.06 81 GLN A C 1
ATOM 654 O O . GLN A 1 81 ? -1.076 4.244 24.414 1.00 74.06 81 GLN A O 1
ATOM 659 N N . ALA A 1 82 ? 0.113 4.955 22.651 1.00 69.38 82 ALA A N 1
ATOM 660 C CA . ALA A 1 82 ? -0.576 6.233 22.508 1.00 69.38 82 ALA A CA 1
ATOM 661 C C . ALA A 1 82 ? -1.686 6.122 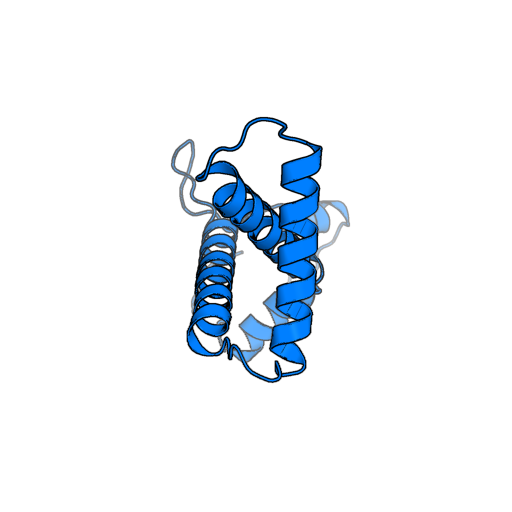21.452 1.00 69.38 82 ALA A C 1
ATOM 663 O O . ALA A 1 82 ? -1.412 5.811 20.293 1.00 69.38 82 ALA A O 1
ATOM 664 N N . GLU A 1 83 ? -2.934 6.403 21.840 1.00 66.12 83 GLU A N 1
ATOM 665 C CA . GLU A 1 83 ? -4.057 6.445 20.902 1.00 66.12 83 GLU A CA 1
ATOM 666 C C . GLU A 1 83 ? -4.017 7.726 20.063 1.00 66.12 83 GLU A C 1
ATOM 668 O O . GLU A 1 83 ? -4.526 8.775 20.459 1.00 66.12 83 GLU A O 1
ATOM 673 N N . ASP A 1 84 ? -3.444 7.625 18.866 1.00 76.56 84 ASP A N 1
ATOM 674 C CA . ASP A 1 84 ? -3.627 8.620 17.815 1.00 76.56 84 ASP A CA 1
ATOM 675 C C . ASP A 1 84 ? -4.492 8.034 16.690 1.00 76.56 84 ASP A C 1
ATOM 677 O O . ASP A 1 84 ? -4.206 6.974 16.122 1.00 76.56 84 ASP A O 1
ATOM 681 N N . LYS A 1 85 ? -5.561 8.760 16.347 1.00 77.44 85 LYS A N 1
ATOM 682 C CA . LYS A 1 85 ? -6.519 8.389 15.297 1.00 77.44 85 LYS A CA 1
ATOM 683 C C . LYS A 1 85 ? -5.890 8.351 13.902 1.00 77.44 85 LYS A C 1
ATOM 685 O O . LYS A 1 85 ? -6.490 7.770 13.001 1.00 77.44 85 LYS A O 1
ATOM 690 N N . LEU A 1 86 ? -4.721 8.963 13.706 1.00 82.25 86 LEU A N 1
ATOM 691 C CA . LEU A 1 86 ? -3.999 8.972 12.433 1.00 82.25 86 LEU A CA 1
ATOM 692 C C . LEU A 1 86 ? -3.055 7.777 12.273 1.00 82.25 86 LEU A C 1
ATOM 694 O O . LEU A 1 86 ? -2.858 7.310 11.151 1.00 82.25 86 LEU A O 1
ATOM 698 N N . ILE A 1 87 ? -2.501 7.254 13.370 1.00 83.56 87 ILE A N 1
ATOM 699 C CA . ILE A 1 87 ? -1.490 6.188 13.316 1.00 83.56 87 ILE A CA 1
ATOM 700 C C . ILE A 1 87 ? -2.099 4.888 12.782 1.00 83.56 87 ILE A C 1
ATOM 702 O O . ILE A 1 87 ? -1.502 4.253 11.915 1.00 83.56 87 ILE A O 1
ATOM 706 N N . GLY A 1 88 ? -3.307 4.526 13.225 1.00 81.31 88 GLY A N 1
ATOM 707 C CA . GLY A 1 88 ? -3.996 3.312 12.766 1.00 81.31 88 GLY A CA 1
ATOM 708 C C . GLY A 1 88 ? -4.187 3.258 11.239 1.00 81.31 88 GLY A C 1
ATOM 709 O O . GLY A 1 88 ? -3.686 2.332 10.597 1.00 81.31 88 GLY A O 1
ATOM 710 N N . PRO A 1 89 ? -4.854 4.254 10.622 1.00 82.50 89 PRO A N 1
ATOM 711 C CA . PRO A 1 89 ? -5.056 4.295 9.171 1.00 82.50 89 PRO A CA 1
ATOM 712 C C . PRO A 1 89 ? -3.760 4.381 8.355 1.00 82.50 89 PRO A C 1
ATOM 714 O O . PRO A 1 89 ? -3.666 3.769 7.287 1.00 82.50 89 PRO A O 1
ATOM 717 N N . LEU A 1 90 ? -2.755 5.118 8.840 1.00 87.75 90 LEU A N 1
ATOM 718 C CA . LEU A 1 90 ? -1.461 5.224 8.162 1.00 87.75 90 LEU A CA 1
ATOM 719 C C . LEU A 1 90 ? -0.712 3.892 8.179 1.00 87.75 90 LEU A C 1
ATOM 721 O O . LEU A 1 90 ? -0.244 3.453 7.132 1.00 87.75 90 LEU A O 1
ATOM 725 N N . ALA A 1 91 ? -0.651 3.226 9.332 1.00 86.81 91 ALA A N 1
ATOM 726 C CA . ALA A 1 91 ? 0.019 1.938 9.469 1.00 86.81 91 ALA A CA 1
ATOM 727 C C . ALA A 1 91 ? -0.666 0.833 8.653 1.00 86.81 91 ALA A C 1
ATOM 729 O O . ALA A 1 91 ? 0.005 0.012 8.033 1.00 86.81 91 ALA A O 1
ATOM 730 N N . LEU A 1 92 ? -1.999 0.845 8.584 1.00 86.31 92 LEU A N 1
ATOM 731 C CA . LEU A 1 92 ? -2.738 -0.047 7.694 1.00 86.31 92 LEU A CA 1
ATOM 732 C C . LEU A 1 92 ? -2.389 0.199 6.223 1.00 86.31 92 LEU A C 1
ATOM 734 O O . LEU A 1 92 ? -2.163 -0.751 5.474 1.00 86.31 92 LEU A O 1
ATOM 738 N N . THR A 1 93 ? -2.334 1.468 5.815 1.00 88.75 93 THR A N 1
ATOM 739 C CA . THR A 1 93 ? -2.000 1.850 4.439 1.00 88.75 93 THR A CA 1
ATOM 740 C C . THR A 1 93 ? -0.597 1.387 4.072 1.00 88.75 93 THR A C 1
ATOM 742 O O . THR A 1 93 ? -0.431 0.728 3.051 1.00 88.75 93 THR A O 1
ATOM 745 N N . THR A 1 94 ? 0.410 1.668 4.902 1.00 89.12 94 THR A N 1
ATOM 746 C CA . THR A 1 94 ? 1.793 1.259 4.622 1.00 89.12 94 THR A CA 1
ATOM 747 C C . THR A 1 94 ? 1.957 -0.256 4.644 1.00 89.12 94 THR A C 1
ATOM 749 O O . THR A 1 94 ? 2.612 -0.792 3.755 1.00 89.12 94 THR A O 1
ATOM 752 N N . PHE A 1 95 ? 1.321 -0.962 5.584 1.00 88.06 95 PHE A N 1
ATOM 753 C CA . PHE A 1 95 ? 1.372 -2.423 5.650 1.00 88.06 95 PHE A CA 1
ATOM 754 C C . PHE A 1 95 ? 0.800 -3.069 4.387 1.00 88.06 95 PHE A C 1
ATOM 756 O O . PHE A 1 95 ? 1.480 -3.855 3.730 1.00 88.06 95 PHE A O 1
ATOM 763 N N . VAL A 1 96 ? -0.439 -2.724 4.021 1.00 86.44 96 VAL A N 1
ATOM 764 C CA . VAL A 1 96 ? -1.107 -3.326 2.860 1.00 86.44 96 VAL A CA 1
ATOM 765 C C . VAL A 1 96 ? -0.419 -2.902 1.566 1.00 86.44 96 VAL A C 1
ATOM 767 O O . VAL A 1 96 ? -0.236 -3.727 0.677 1.00 86.44 96 VAL A O 1
ATOM 770 N N . TRP A 1 97 ? -0.003 -1.641 1.445 1.00 88.75 97 TRP A N 1
ATOM 771 C CA . TRP A 1 97 ? 0.614 -1.155 0.215 1.00 88.75 97 TRP A CA 1
ATOM 772 C C . TRP A 1 97 ? 2.002 -1.762 -0.022 1.00 88.75 97 TRP A C 1
ATOM 774 O O . TRP A 1 97 ? 2.266 -2.231 -1.127 1.00 88.75 97 TRP A O 1
ATOM 784 N N . VAL A 1 98 ? 2.856 -1.856 1.004 1.00 88.75 98 VAL A N 1
ATOM 785 C CA . VAL A 1 98 ? 4.160 -2.535 0.887 1.00 88.75 98 VAL A CA 1
ATOM 786 C C . VAL A 1 98 ? 3.979 -4.033 0.646 1.00 88.75 98 VAL A C 1
ATOM 788 O O . VAL A 1 98 ? 4.680 -4.601 -0.186 1.00 88.75 98 VAL A O 1
ATOM 791 N N . LEU A 1 99 ? 3.001 -4.674 1.298 1.00 87.62 99 LEU A N 1
ATOM 792 C CA . LEU A 1 99 ? 2.657 -6.071 1.022 1.00 87.62 99 LEU A CA 1
ATOM 793 C C . LEU A 1 99 ? 2.266 -6.273 -0.449 1.00 87.62 99 LEU A C 1
ATOM 795 O O . LEU A 1 99 ? 2.681 -7.256 -1.053 1.00 87.62 99 LEU A O 1
ATOM 799 N N . LEU A 1 100 ? 1.498 -5.348 -1.032 1.00 86.25 100 LEU A N 1
ATOM 800 C CA . LEU A 1 100 ? 1.117 -5.396 -2.444 1.00 86.25 100 LEU A CA 1
ATOM 801 C C . LEU A 1 100 ? 2.312 -5.194 -3.378 1.00 86.25 100 LEU A C 1
ATOM 803 O O . LEU A 1 100 ? 2.410 -5.920 -4.361 1.00 86.25 100 LEU A O 1
ATOM 807 N N . MET A 1 101 ? 3.217 -4.256 -3.082 1.00 84.00 101 MET A N 1
ATOM 808 C CA . MET A 1 101 ? 4.446 -4.091 -3.871 1.00 84.00 101 MET A CA 1
ATOM 809 C C . MET A 1 101 ? 5.302 -5.362 -3.821 1.00 84.00 101 MET A C 1
ATOM 811 O O . MET A 1 101 ? 5.678 -5.880 -4.864 1.00 84.00 101 MET A O 1
ATOM 815 N N . ASN A 1 102 ? 5.489 -5.944 -2.634 1.00 88.06 102 ASN A N 1
ATOM 816 C CA . ASN A 1 102 ? 6.217 -7.206 -2.480 1.00 88.06 102 ASN A CA 1
ATOM 817 C C . ASN A 1 102 ? 5.497 -8.392 -3.148 1.00 88.06 102 ASN A C 1
ATOM 819 O O . ASN A 1 102 ? 6.133 -9.349 -3.576 1.00 88.06 102 ASN A O 1
ATOM 823 N N . ALA A 1 103 ? 4.164 -8.362 -3.237 1.00 85.56 103 ALA A N 1
ATOM 824 C CA . ALA A 1 103 ? 3.398 -9.389 -3.937 1.00 85.56 103 ALA A CA 1
ATOM 825 C C . ALA A 1 103 ? 3.564 -9.310 -5.464 1.00 85.56 103 ALA A C 1
ATOM 827 O O . ALA A 1 103 ? 3.442 -10.336 -6.130 1.00 85.56 103 ALA A O 1
ATOM 828 N N . VAL A 1 104 ? 3.853 -8.127 -6.021 1.00 80.94 104 VAL A N 1
ATOM 829 C CA . VAL A 1 104 ? 4.202 -7.985 -7.444 1.00 80.94 104 VAL A CA 1
ATOM 830 C C . VAL A 1 104 ? 5.527 -8.688 -7.740 1.00 80.94 104 VAL A C 1
ATOM 832 O O . VAL A 1 104 ? 5.608 -9.369 -8.756 1.00 80.94 104 VAL A O 1
ATOM 835 N N . ASP A 1 105 ? 6.502 -8.640 -6.828 1.00 75.69 105 ASP A N 1
ATOM 836 C CA . ASP A 1 105 ? 7.786 -9.345 -6.985 1.00 75.69 105 ASP A CA 1
ATOM 837 C C . ASP A 1 105 ? 7.651 -10.879 -6.970 1.00 75.69 105 ASP A C 1
ATOM 839 O O . ASP A 1 105 ? 8.527 -11.590 -7.459 1.00 75.69 105 ASP A O 1
ATOM 843 N N . LEU A 1 106 ? 6.544 -11.421 -6.441 1.00 81.12 106 LEU A N 1
ATOM 844 C CA . LEU A 1 106 ? 6.249 -12.857 -6.526 1.00 81.12 106 LEU A CA 1
ATOM 845 C C . LEU A 1 106 ? 5.841 -13.278 -7.948 1.00 81.12 106 LEU A C 1
ATOM 847 O O . LEU A 1 106 ? 5.872 -14.469 -8.273 1.00 81.12 106 LEU A O 1
ATOM 851 N N . LEU A 1 107 ? 5.433 -12.332 -8.800 1.00 74.56 107 LEU A N 1
ATOM 852 C CA . LEU A 1 107 ? 5.107 -12.630 -10.187 1.00 74.56 107 LEU A CA 1
ATOM 853 C C . LEU A 1 107 ? 6.401 -12.933 -10.958 1.00 74.56 107 LEU A C 1
ATOM 855 O O . LEU A 1 107 ? 7.335 -12.135 -10.926 1.00 74.56 107 LEU A O 1
ATOM 859 N N . PRO A 1 108 ? 6.469 -14.059 -11.690 1.00 69.69 108 PRO A N 1
ATOM 860 C CA . PRO A 1 108 ? 7.615 -14.365 -12.535 1.00 69.69 108 PRO A CA 1
ATOM 861 C C . PRO A 1 108 ? 7.889 -13.221 -13.516 1.00 69.69 108 PRO A C 1
ATOM 863 O O . PRO A 1 108 ? 7.009 -12.834 -14.287 1.00 69.69 108 PRO A O 1
ATOM 866 N N . ILE A 1 109 ? 9.121 -12.711 -13.518 1.00 62.56 109 ILE A N 1
ATOM 867 C CA . ILE A 1 109 ? 9.557 -11.613 -14.395 1.00 62.56 109 ILE A CA 1
ATOM 868 C C . ILE A 1 109 ? 9.345 -11.921 -15.892 1.00 62.56 109 ILE A C 1
ATOM 870 O O . ILE A 1 109 ? 9.155 -11.014 -16.699 1.00 62.56 109 ILE A O 1
ATOM 874 N N . ASP A 1 110 ? 9.234 -13.205 -16.247 1.00 61.53 110 ASP A N 1
ATOM 875 C CA . ASP A 1 110 ? 8.936 -13.700 -17.595 1.00 61.53 110 ASP A CA 1
ATOM 876 C C . ASP A 1 110 ? 7.535 -13.328 -18.127 1.00 61.53 110 ASP A C 1
ATOM 878 O O . ASP A 1 110 ? 7.292 -13.394 -19.338 1.00 61.53 110 ASP A O 1
ATOM 882 N N . PHE A 1 111 ? 6.600 -12.892 -17.272 1.00 60.38 111 PHE A N 1
ATOM 883 C CA . PHE A 1 111 ? 5.286 -12.419 -17.725 1.00 60.38 111 PHE A CA 1
ATOM 884 C C . PHE A 1 111 ? 5.350 -11.057 -18.424 1.00 60.38 111 PHE A C 1
ATOM 886 O O . PHE A 1 111 ? 4.526 -10.790 -19.300 1.00 60.38 111 PHE A O 1
ATOM 893 N N . ILE A 1 112 ? 6.327 -10.209 -18.092 1.00 60.53 112 ILE A N 1
ATOM 894 C CA . ILE A 1 112 ? 6.449 -8.863 -18.670 1.00 60.53 112 ILE A CA 1
ATOM 895 C C . ILE A 1 112 ? 6.852 -8.936 -20.160 1.00 60.53 112 ILE A C 1
ATOM 897 O O . ILE A 1 112 ? 6.143 -8.345 -20.983 1.00 60.53 112 ILE A O 1
ATOM 901 N N . PRO A 1 113 ? 7.877 -9.722 -20.565 1.00 60.66 113 PRO A N 1
ATOM 902 C CA . PRO A 1 113 ? 8.190 -9.953 -21.978 1.00 60.66 113 PRO A CA 1
ATOM 903 C C . PRO A 1 113 ? 7.081 -10.690 -22.742 1.00 60.66 113 PRO A C 1
ATOM 905 O O . PRO A 1 113 ? 6.883 -10.464 -23.935 1.00 60.66 113 PRO A O 1
ATOM 908 N N . ALA A 1 114 ? 6.344 -11.590 -22.085 1.00 61.66 114 ALA A N 1
ATOM 909 C CA . ALA A 1 114 ? 5.236 -12.304 -22.718 1.00 61.66 114 ALA A CA 1
ATOM 910 C C . ALA A 1 114 ? 4.035 -11.379 -22.988 1.00 61.66 114 ALA A C 1
ATOM 912 O O . ALA A 1 114 ? 3.420 -11.459 -24.054 1.00 61.66 114 ALA A O 1
ATOM 913 N N . LEU A 1 115 ? 3.726 -10.468 -22.060 1.00 59.69 115 LEU A N 1
ATOM 914 C CA . LEU A 1 115 ? 2.656 -9.483 -22.208 1.00 59.69 115 LEU A CA 1
ATOM 915 C C . LEU A 1 115 ? 3.011 -8.411 -23.247 1.00 59.69 115 LEU A C 1
ATOM 917 O O . LEU A 1 115 ? 2.153 -8.045 -24.048 1.00 59.69 115 LEU A O 1
ATOM 921 N N . SER A 1 116 ? 4.263 -7.946 -23.303 1.00 59.94 116 SER A N 1
ATOM 922 C CA . SER A 1 116 ? 4.707 -6.991 -24.332 1.00 59.94 116 SER A CA 1
ATOM 923 C C . SER A 1 116 ? 4.642 -7.588 -25.744 1.00 59.94 116 SER A C 1
ATOM 925 O O . SER A 1 116 ? 4.190 -6.916 -26.676 1.00 59.94 116 SER A O 1
ATOM 927 N N . ARG A 1 117 ? 4.972 -8.881 -25.888 1.00 61.56 117 ARG A N 1
ATOM 928 C CA . ARG A 1 117 ? 4.770 -9.658 -27.125 1.00 61.56 117 ARG A CA 1
ATOM 929 C C . ARG A 1 117 ? 3.288 -9.816 -27.473 1.00 61.56 117 ARG A C 1
ATOM 931 O O . ARG A 1 117 ? 2.913 -9.622 -28.625 1.00 61.56 117 ARG A O 1
ATOM 938 N N . ALA A 1 118 ? 2.435 -10.118 -26.493 1.00 62.09 118 ALA A N 1
ATOM 939 C CA . ALA A 1 118 ? 0.994 -10.280 -26.702 1.00 62.09 118 ALA A CA 1
ATOM 940 C C . ALA A 1 118 ? 0.274 -8.961 -27.049 1.00 62.09 118 ALA A C 1
ATOM 942 O O . ALA A 1 118 ? -0.702 -8.976 -27.796 1.00 62.09 118 ALA A O 1
ATOM 943 N N . MET A 1 119 ? 0.763 -7.822 -26.548 1.00 58.31 119 MET A N 1
ATOM 944 C CA . MET A 1 119 ? 0.230 -6.484 -26.839 1.00 58.31 119 MET A CA 1
ATOM 945 C C . MET A 1 119 ? 0.781 -5.865 -28.138 1.00 58.31 119 MET A C 1
ATOM 947 O O . MET A 1 119 ? 0.411 -4.743 -28.477 1.00 58.31 119 MET A O 1
ATOM 951 N N . GLY A 1 120 ? 1.630 -6.576 -28.892 1.00 51.28 120 GLY A N 1
ATOM 952 C CA . GLY A 1 120 ? 2.095 -6.137 -30.214 1.00 51.28 120 GLY A CA 1
ATOM 953 C C . GLY A 1 120 ? 3.086 -4.968 -30.193 1.00 51.28 120 GLY A C 1
ATOM 954 O O . GLY A 1 120 ? 3.227 -4.271 -31.198 1.00 51.28 120 GLY A O 1
ATOM 955 N N . LEU A 1 121 ? 3.795 -4.759 -29.080 1.00 55.78 121 LEU A N 1
ATOM 956 C CA . LEU A 1 121 ? 4.743 -3.651 -28.894 1.00 55.78 121 LEU A CA 1
ATOM 957 C C . LEU A 1 121 ? 6.083 -3.828 -29.642 1.00 55.78 121 LEU A C 1
ATOM 959 O O . LEU A 1 121 ? 7.029 -3.097 -29.384 1.00 55.78 121 LEU A O 1
ATOM 963 N N . GLU A 1 122 ? 6.178 -4.746 -30.610 1.00 58.00 122 GLU A N 1
ATOM 964 C CA . GLU A 1 122 ? 7.407 -4.983 -31.390 1.00 58.00 122 GLU A CA 1
ATOM 965 C C . GLU A 1 122 ? 7.678 -3.946 -32.502 1.00 58.00 122 GLU A C 1
ATOM 967 O O . GLU A 1 122 ? 8.725 -3.993 -33.140 1.00 58.00 122 GLU A O 1
ATOM 972 N N . LYS A 1 123 ? 6.762 -3.005 -32.782 1.00 46.28 123 LYS A N 1
ATOM 973 C CA . LYS A 1 123 ? 6.905 -2.067 -33.921 1.00 46.28 123 LYS A CA 1
ATOM 974 C C . LYS A 1 123 ? 7.132 -0.595 -33.571 1.00 46.28 123 LYS A C 1
ATOM 976 O O . LYS A 1 123 ? 7.027 0.253 -34.453 1.00 46.28 123 LYS A O 1
ATOM 981 N N . GLY A 1 124 ? 7.469 -0.272 -32.328 1.00 41.88 124 GLY A N 1
ATOM 982 C CA . GLY A 1 124 ? 7.787 1.097 -31.918 1.00 41.88 124 GLY A CA 1
ATOM 983 C C . GLY A 1 124 ? 9.140 1.150 -31.237 1.00 41.88 124 GLY A C 1
ATOM 984 O O . GLY A 1 124 ? 9.201 0.938 -30.035 1.00 41.88 124 GLY A O 1
ATOM 985 N N . GLY A 1 125 ? 10.190 1.400 -32.024 1.00 46.00 125 GLY A N 1
ATOM 986 C CA . GLY A 1 125 ? 11.587 1.428 -31.597 1.00 46.00 125 GLY A CA 1
ATOM 987 C C . GLY A 1 125 ? 11.833 2.172 -30.286 1.00 46.00 125 GLY A C 1
ATOM 988 O O . GLY A 1 125 ? 11.849 3.399 -30.241 1.00 46.00 125 GLY A O 1
ATOM 989 N N . ILE A 1 126 ? 12.093 1.392 -29.247 1.00 38.12 126 ILE A N 1
ATOM 990 C CA . ILE A 1 126 ? 12.943 1.780 -28.135 1.00 38.12 126 ILE A CA 1
ATOM 991 C C . ILE A 1 126 ? 14.017 0.704 -28.139 1.00 38.12 126 ILE A C 1
ATOM 993 O O . ILE A 1 126 ? 13.738 -0.459 -27.852 1.00 38.12 126 ILE A O 1
ATOM 997 N N . GLU A 1 127 ? 15.188 1.085 -28.634 1.00 34.91 127 GLU A N 1
ATOM 998 C CA . GLU A 1 127 ? 16.389 0.265 -28.581 1.00 34.91 127 GLU A CA 1
ATOM 999 C C . GLU A 1 127 ? 16.694 -0.008 -27.102 1.00 34.91 127 GLU A C 1
ATOM 1001 O O . GLU A 1 127 ? 16.965 0.922 -26.339 1.00 34.91 127 GLU A O 1
ATOM 1006 N N . LEU A 1 128 ? 16.544 -1.276 -26.711 1.00 37.03 128 LEU A N 1
ATOM 1007 C CA . LEU A 1 128 ? 17.271 -1.886 -25.602 1.00 37.03 128 LEU A CA 1
ATOM 1008 C C . LEU A 1 128 ? 18.471 -2.612 -26.208 1.00 37.03 128 LEU A C 1
ATOM 1010 O O . LEU A 1 128 ? 18.245 -3.339 -27.208 1.00 37.03 128 LEU A O 1
#

Radius of gyration: 20.67 Å; chains: 1; bounding box: 53×29×58 Å

Sequence (128 aa):
MDQVTTAHEYIEHHLTFLTTGDGFWAFNIDSMLVSWITGLLFIGAFRYVVTKGTSGVPGRFQCFIELIFDFVNNLVKEIFQAEDKLIGPLALTTFVWVLLMNAVDLLPIDFIPALSRAMGLEKGGIEL